Protein AF-A0A924KWP3-F1 (afdb_monomer)

Nearest PDB structures (foldseek):
  2y3g-assembly2_B  TM=6.071E-01  e=2.219E+00  Cupriavidus metallidurans CH34

Solvent-accessible surface area (backbone atoms only — not comparable to full-atom values): 4903 Å² total; per-residue (Å²): 129,60,70,71,55,52,54,51,48,55,54,47,54,48,50,52,56,35,47,56,50,33,51,53,39,48,76,72,65,49,57,66,70,62,37,51,51,51,34,54,52,54,41,51,50,62,69,45,47,59,62,56,47,56,54,71,74,39,59,72,73,58,28,55,56,53,49,52,53,49,29,66,75,67,71,49,82,73,81,74,81,86,82,128

Foldseek 3Di:
DDPVVVLVVQLVVQLVVLVVVLVVCVVVVNDNVVSVVSSVVSSVCSNVVVLVVCLVPDDDPRNVVSVVVVCVVVVNDDPPPPDD

Mean predicted aligned error: 5.53 Å

pLDDT: mean 89.93, std 12.68, range [35.94, 98.75]

Sequence (84 aa):
MPFIQQLRSKASDYRVAELERAQKMLARGDAPAKVLEYLSHGLTNKLLHQPLKSLKECSGEQRESVSTVVQDMFHLEKPHDESL

Structure (mmCIF, N/CA/C/O backbone):
data_AF-A0A924KWP3-F1
#
_entry.id   AF-A0A924KWP3-F1
#
loop_
_atom_site.group_PDB
_atom_site.id
_atom_site.type_symbol
_atom_site.label_atom_id
_atom_site.label_alt_id
_atom_site.label_comp_id
_atom_site.label_asym_id
_atom_site.label_entity_id
_atom_site.label_seq_id
_atom_site.pdbx_PDB_ins_code
_atom_site.Cartn_x
_atom_site.Cartn_y
_atom_site.Cartn_z
_atom_site.occupancy
_atom_site.B_iso_or_equiv
_atom_site.auth_seq_id
_atom_site.auth_comp_id
_atom_site.auth_asym_id
_atom_site.auth_atom_id
_atom_site.pdbx_PDB_model_num
ATOM 1 N N . MET A 1 1 ? -6.104 23.069 4.593 1.00 69.31 1 MET A N 1
ATOM 2 C CA . MET A 1 1 ? -6.589 21.885 3.847 1.00 69.31 1 MET A CA 1
ATOM 3 C C . MET A 1 1 ? -7.554 21.097 4.730 1.00 69.31 1 MET A C 1
ATOM 5 O O . MET A 1 1 ? -7.168 20.771 5.849 1.00 69.31 1 MET A O 1
ATOM 9 N N . PRO A 1 2 ? -8.787 20.807 4.279 1.00 94.12 2 PRO A N 1
ATOM 10 C CA . PRO A 1 2 ? -9.733 19.933 4.981 1.00 94.12 2 PRO A CA 1
ATOM 11 C C . PRO A 1 2 ? -9.126 18.565 5.330 1.00 94.12 2 PRO A C 1
ATOM 13 O O . PRO A 1 2 ? -8.295 18.051 4.582 1.00 94.12 2 PRO A O 1
ATOM 16 N N . PHE A 1 3 ? -9.557 17.954 6.435 1.00 92.06 3 PHE A N 1
ATOM 17 C CA . PHE A 1 3 ? -8.989 16.699 6.957 1.00 92.06 3 PHE A CA 1
ATOM 18 C C . PHE A 1 3 ? -8.971 15.554 5.928 1.00 92.06 3 PHE A C 1
ATOM 20 O O . PHE A 1 3 ? -7.937 14.925 5.711 1.00 92.06 3 PHE A O 1
ATOM 27 N N . ILE A 1 4 ? -10.074 15.353 5.196 1.00 93.69 4 ILE A N 1
ATOM 28 C CA . ILE A 1 4 ? -10.163 14.335 4.132 1.00 93.69 4 ILE A CA 1
ATOM 29 C C . ILE A 1 4 ? -9.105 14.566 3.040 1.00 93.69 4 ILE A C 1
ATOM 31 O O . ILE A 1 4 ? -8.527 13.612 2.522 1.00 93.69 4 ILE A O 1
ATOM 35 N N . GLN A 1 5 ? -8.815 15.824 2.692 1.00 95.81 5 GLN A N 1
ATOM 36 C CA . GLN A 1 5 ? -7.790 16.139 1.692 1.00 95.81 5 GLN A CA 1
ATOM 37 C C . GLN A 1 5 ? -6.383 15.852 2.216 1.00 95.81 5 GLN A C 1
ATOM 39 O O . GLN A 1 5 ? -5.551 15.370 1.453 1.00 95.81 5 GLN A O 1
ATOM 44 N N . GLN A 1 6 ? -6.125 16.076 3.507 1.00 95.44 6 GLN A N 1
ATOM 45 C CA . GLN A 1 6 ? -4.847 15.711 4.124 1.00 95.44 6 GLN A CA 1
ATOM 46 C C . GLN A 1 6 ? -4.622 14.194 4.072 1.00 95.44 6 GLN A C 1
ATOM 48 O O . GLN A 1 6 ? -3.551 13.751 3.659 1.00 95.44 6 GLN A O 1
ATOM 53 N N . LEU A 1 7 ? -5.649 13.396 4.393 1.00 92.38 7 LEU A N 1
ATOM 54 C CA . LEU A 1 7 ? -5.573 11.935 4.306 1.00 92.38 7 LEU A CA 1
ATOM 55 C C . LEU A 1 7 ? -5.312 11.462 2.867 1.00 92.38 7 LEU A C 1
ATOM 57 O O . LEU A 1 7 ? -4.425 10.641 2.632 1.00 92.38 7 LEU A O 1
ATOM 61 N N . ARG A 1 8 ? -6.037 12.019 1.887 1.00 94.25 8 ARG A N 1
ATOM 62 C CA . ARG A 1 8 ? -5.825 11.705 0.463 1.00 94.25 8 ARG A CA 1
ATOM 63 C C . ARG A 1 8 ? -4.427 12.094 -0.012 1.00 94.25 8 ARG A C 1
ATOM 65 O O . ARG A 1 8 ? -3.798 11.312 -0.721 1.00 94.25 8 ARG A O 1
ATOM 72 N N . SER A 1 9 ? -3.932 13.261 0.401 1.00 96.50 9 SER A N 1
ATOM 73 C CA . SER A 1 9 ? -2.572 13.707 0.087 1.00 96.50 9 SER A CA 1
ATOM 74 C C . SER A 1 9 ? -1.547 12.718 0.630 1.00 96.50 9 SER A C 1
ATOM 76 O O . SER A 1 9 ? -0.701 12.247 -0.121 1.00 96.50 9 SER A O 1
ATOM 78 N N . LYS A 1 10 ? -1.687 12.302 1.894 1.00 95.00 10 LYS A N 1
ATOM 79 C CA . LYS A 1 10 ? -0.771 11.342 2.517 1.00 95.00 10 LYS A CA 1
ATOM 80 C C . LYS A 1 10 ? -0.734 9.999 1.783 1.00 95.00 10 LYS A C 1
ATOM 82 O O . LYS A 1 10 ? 0.343 9.452 1.552 1.00 95.00 10 LYS A O 1
ATOM 87 N N . ALA A 1 11 ? -1.898 9.477 1.394 1.00 95.44 11 ALA A N 1
ATOM 88 C CA . ALA A 1 11 ? -1.985 8.251 0.604 1.00 95.44 11 ALA A CA 1
ATOM 89 C C . ALA A 1 11 ? -1.337 8.416 -0.785 1.00 95.44 11 ALA A C 1
ATOM 91 O O . ALA A 1 11 ? -0.649 7.510 -1.262 1.00 95.44 11 ALA A O 1
ATOM 92 N N . SER A 1 12 ? -1.506 9.583 -1.416 1.00 97.25 12 SER A N 1
ATOM 93 C CA . SER A 1 12 ? -0.857 9.906 -2.690 1.00 97.25 12 SER A CA 1
ATOM 94 C C . SER A 1 12 ? 0.667 9.951 -2.565 1.00 97.25 12 SER A C 1
ATOM 96 O O . SER A 1 12 ? 1.350 9.380 -3.413 1.00 97.25 12 SER A O 1
A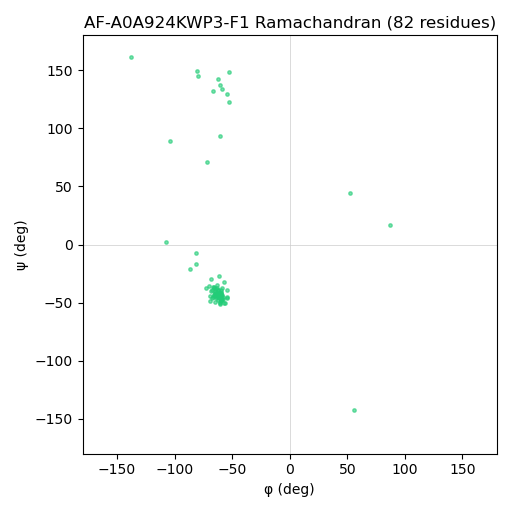TOM 98 N N . ASP A 1 13 ? 1.205 10.541 -1.495 1.00 97.62 13 ASP A N 1
ATOM 99 C CA . ASP A 1 13 ? 2.653 10.590 -1.246 1.00 97.62 13 ASP A CA 1
ATOM 100 C C . ASP A 1 13 ? 3.251 9.180 -1.144 1.00 97.62 13 ASP A C 1
ATOM 102 O O . ASP A 1 13 ? 4.311 8.891 -1.705 1.00 97.62 13 ASP A O 1
ATOM 106 N N . TYR A 1 14 ? 2.552 8.262 -0.466 1.00 98.12 14 TYR A N 1
ATOM 107 C CA . TYR A 1 14 ? 2.962 6.860 -0.405 1.00 98.12 14 TYR A CA 1
ATOM 108 C C . TYR A 1 14 ? 2.949 6.192 -1.777 1.00 98.12 14 TYR A C 1
ATOM 110 O O . TYR A 1 14 ? 3.930 5.534 -2.127 1.00 98.12 14 TYR A O 1
ATOM 118 N N . ARG A 1 15 ? 1.888 6.402 -2.565 1.00 98.12 15 ARG A N 1
ATOM 119 C CA . ARG A 1 15 ? 1.778 5.867 -3.926 1.00 98.12 15 ARG A CA 1
ATOM 120 C C . ARG A 1 15 ? 2.915 6.358 -4.821 1.00 98.12 15 ARG A C 1
ATOM 122 O O . ARG A 1 15 ? 3.521 5.544 -5.509 1.00 98.12 15 ARG A O 1
ATOM 129 N N . VAL A 1 16 ? 3.207 7.660 -4.812 1.00 98.50 16 VAL A N 1
ATOM 130 C CA . VAL A 1 16 ? 4.288 8.255 -5.617 1.00 98.50 16 VAL A CA 1
ATOM 131 C C . VAL A 1 16 ? 5.632 7.642 -5.233 1.00 98.50 16 VAL A C 1
ATOM 133 O O . VAL A 1 16 ? 6.339 7.138 -6.100 1.00 98.50 16 VAL A O 1
ATOM 136 N N . ALA A 1 17 ? 5.941 7.582 -3.937 1.00 98.25 17 ALA A N 1
ATOM 137 C CA . ALA A 1 17 ? 7.214 7.047 -3.467 1.00 98.25 17 ALA A CA 1
ATOM 138 C C . ALA A 1 17 ? 7.426 5.561 -3.818 1.00 98.25 17 ALA A C 1
ATOM 140 O O . ALA A 1 17 ? 8.545 5.164 -4.139 1.00 98.25 17 ALA A O 1
ATOM 141 N N . GLU A 1 18 ? 6.388 4.719 -3.741 1.00 98.44 18 GLU A N 1
ATOM 142 C CA . GLU A 1 18 ? 6.513 3.311 -4.151 1.00 98.44 18 GLU A CA 1
ATOM 143 C C . GLU A 1 18 ? 6.595 3.154 -5.671 1.00 98.44 18 GLU A C 1
ATOM 145 O O . GLU A 1 18 ? 7.378 2.343 -6.166 1.00 98.44 18 GLU A O 1
ATOM 150 N N . LEU A 1 19 ? 5.851 3.970 -6.422 1.00 98.56 19 LEU A N 1
ATOM 151 C CA . LEU A 1 19 ? 5.889 3.949 -7.881 1.00 98.56 19 LEU A CA 1
ATOM 152 C C . LEU A 1 19 ? 7.272 4.338 -8.417 1.00 98.56 19 LEU A C 1
ATOM 154 O O . LEU A 1 19 ? 7.792 3.666 -9.302 1.00 98.56 19 LEU A O 1
ATOM 158 N N . GLU A 1 20 ? 7.902 5.368 -7.850 1.00 98.62 20 GLU A N 1
ATOM 159 C CA . GLU A 1 20 ? 9.265 5.770 -8.215 1.00 98.62 20 GLU A CA 1
ATOM 160 C C . GLU A 1 20 ? 10.285 4.648 -7.984 1.00 98.62 20 GLU A C 1
ATOM 162 O O . GLU A 1 20 ? 11.195 4.442 -8.789 1.00 98.62 20 GLU A O 1
ATOM 167 N N . ARG A 1 21 ? 10.148 3.890 -6.890 1.00 98.31 21 ARG A N 1
ATOM 168 C CA . ARG A 1 21 ? 11.027 2.744 -6.611 1.00 98.31 21 ARG A CA 1
ATOM 169 C C . ARG A 1 21 ? 10.786 1.604 -7.589 1.00 98.31 21 ARG A C 1
ATOM 171 O O . ARG A 1 21 ? 11.751 1.069 -8.128 1.00 98.31 21 ARG A O 1
ATOM 178 N N . ALA A 1 22 ? 9.525 1.287 -7.868 1.00 98.69 22 ALA A N 1
ATOM 179 C CA . ALA A 1 22 ? 9.150 0.281 -8.853 1.00 98.69 22 ALA A CA 1
ATOM 180 C C . ALA A 1 22 ? 9.696 0.622 -10.252 1.00 98.69 22 ALA A C 1
ATOM 182 O O . ALA A 1 22 ? 10.280 -0.229 -10.921 1.00 98.69 22 ALA A O 1
ATOM 183 N N . GLN A 1 23 ? 9.601 1.889 -10.666 1.00 98.69 23 GLN A N 1
ATOM 184 C CA . GLN A 1 23 ? 10.172 2.375 -11.926 1.00 98.69 23 GLN A CA 1
ATOM 185 C C . GLN A 1 23 ? 11.696 2.220 -11.973 1.00 98.69 23 GLN A C 1
ATOM 187 O O . GLN A 1 23 ? 12.234 1.774 -12.985 1.00 98.69 23 GLN A O 1
ATOM 192 N N . LYS A 1 24 ? 12.402 2.522 -10.874 1.00 98.69 24 LYS A N 1
ATOM 193 C CA . LYS A 1 24 ? 13.856 2.302 -10.777 1.00 98.69 24 LYS A CA 1
ATOM 194 C C . LYS A 1 24 ? 14.229 0.822 -10.894 1.00 98.69 24 LYS A C 1
ATOM 196 O O . LYS A 1 24 ? 15.221 0.505 -11.543 1.00 98.69 24 LYS A O 1
ATOM 201 N N . MET A 1 25 ? 13.444 -0.079 -10.300 1.00 98.69 25 MET A N 1
ATOM 202 C CA . MET A 1 25 ? 13.658 -1.526 -10.4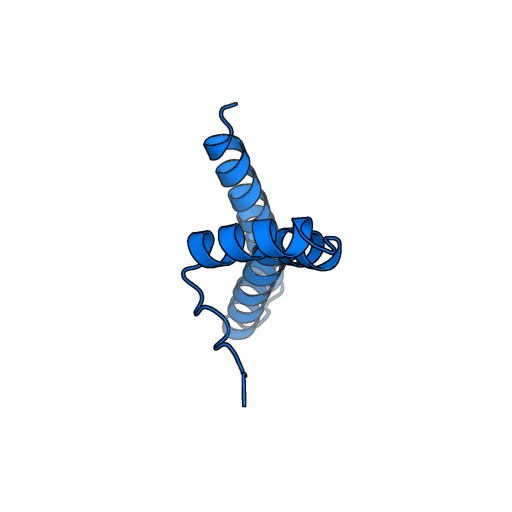28 1.00 98.69 25 MET A CA 1
ATOM 203 C C . MET A 1 25 ? 13.477 -1.994 -11.877 1.00 98.69 25 MET A C 1
ATOM 205 O O . MET A 1 25 ? 14.340 -2.694 -12.404 1.00 98.69 25 MET A O 1
ATOM 209 N N . LEU A 1 26 ? 12.413 -1.542 -12.552 1.00 98.75 26 LEU A N 1
ATOM 210 C CA . LEU A 1 26 ? 12.191 -1.841 -13.973 1.00 98.75 26 LEU A CA 1
ATOM 211 C C . LEU A 1 26 ? 13.338 -1.333 -14.847 1.00 98.75 26 LEU A C 1
ATOM 213 O O . LEU A 1 26 ? 13.849 -2.080 -15.675 1.00 98.75 26 LEU A O 1
ATOM 217 N N . ALA A 1 27 ? 13.787 -0.093 -14.636 1.00 98.62 27 ALA A N 1
ATOM 218 C CA . ALA A 1 27 ? 14.898 0.493 -15.386 1.00 98.62 27 ALA A CA 1
ATOM 219 C C . ALA A 1 27 ? 16.221 -0.271 -15.193 1.00 98.62 27 ALA A C 1
ATOM 221 O O . ALA A 1 27 ? 17.070 -0.275 -16.080 1.00 98.62 27 ALA A O 1
ATOM 222 N N . ARG A 1 28 ? 16.390 -0.943 -14.048 1.00 98.25 28 ARG A N 1
ATOM 223 C CA . ARG A 1 28 ? 17.539 -1.811 -13.760 1.00 98.25 28 ARG A CA 1
ATOM 224 C C . ARG A 1 28 ? 17.404 -3.217 -14.367 1.00 98.25 28 ARG A C 1
ATOM 226 O O . ARG A 1 28 ? 18.357 -3.987 -14.312 1.00 98.25 28 ARG A O 1
ATOM 233 N N . GLY A 1 29 ? 16.247 -3.561 -14.933 1.00 98.50 29 GLY A N 1
ATOM 234 C CA . GLY A 1 29 ? 15.976 -4.874 -15.521 1.00 98.50 29 GLY A CA 1
ATOM 235 C C . GLY A 1 29 ? 15.457 -5.920 -14.530 1.00 98.50 29 GLY A C 1
ATOM 236 O O . GLY A 1 29 ? 15.498 -7.110 -14.837 1.00 98.50 29 GLY A O 1
ATOM 237 N N . ASP A 1 30 ? 14.972 -5.517 -13.348 1.00 98.62 30 ASP A N 1
ATOM 238 C CA . ASP A 1 30 ? 14.285 -6.455 -12.453 1.00 98.62 30 ASP A CA 1
ATOM 239 C C . ASP A 1 30 ? 13.012 -7.007 -13.131 1.00 98.62 30 ASP A C 1
ATOM 241 O O . ASP A 1 30 ? 12.284 -6.289 -13.821 1.00 98.62 30 ASP A O 1
ATOM 245 N N . ALA A 1 31 ? 12.721 -8.294 -12.909 1.00 98.69 31 ALA A N 1
ATOM 246 C CA . ALA A 1 31 ? 11.564 -8.959 -13.506 1.00 98.69 31 ALA A CA 1
ATOM 247 C C . ALA A 1 31 ? 10.239 -8.263 -13.112 1.00 98.69 31 ALA A C 1
ATOM 249 O O . ALA A 1 31 ? 10.020 -8.033 -11.918 1.00 98.69 31 ALA A O 1
ATOM 250 N N . PRO A 1 32 ? 9.309 -7.997 -14.055 1.00 98.62 32 PRO A N 1
ATOM 251 C CA . PRO A 1 32 ? 8.073 -7.263 -13.767 1.00 98.62 32 PRO A CA 1
ATOM 252 C C . PRO A 1 32 ? 7.237 -7.845 -12.622 1.00 98.62 32 PRO A C 1
ATOM 254 O O . PRO A 1 32 ? 6.732 -7.091 -11.796 1.00 98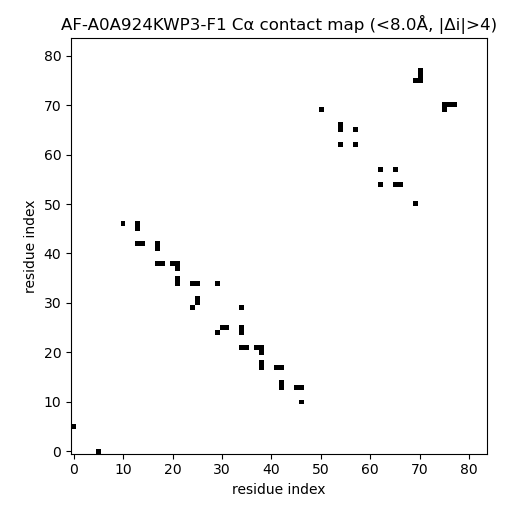.62 32 PRO A O 1
ATOM 257 N N . ALA A 1 33 ? 7.146 -9.175 -12.517 1.00 98.62 33 ALA A N 1
ATOM 258 C CA . ALA A 1 33 ? 6.429 -9.840 -11.425 1.00 98.62 33 ALA A CA 1
ATOM 259 C C . ALA A 1 33 ? 6.977 -9.440 -10.042 1.00 98.62 33 ALA A C 1
ATOM 261 O O . ALA A 1 33 ? 6.215 -9.059 -9.157 1.00 98.62 33 ALA A O 1
ATOM 262 N N . LYS A 1 34 ? 8.307 -9.419 -9.893 1.00 98.44 34 LYS A N 1
ATOM 263 C CA . LYS A 1 34 ? 8.990 -9.006 -8.659 1.00 98.44 34 LYS A CA 1
ATOM 264 C C . LYS A 1 34 ? 8.761 -7.526 -8.346 1.00 98.44 34 LYS A C 1
ATOM 266 O O . LYS A 1 34 ? 8.629 -7.148 -7.185 1.00 98.44 34 LYS A O 1
ATOM 271 N N . VAL A 1 35 ? 8.721 -6.675 -9.370 1.00 98.75 35 VAL A N 1
ATOM 272 C CA . VAL A 1 35 ? 8.444 -5.242 -9.195 1.00 98.75 35 VAL A CA 1
ATOM 273 C C . VAL A 1 35 ? 7.017 -5.012 -8.698 1.00 98.75 35 VAL A C 1
ATOM 275 O O . VAL A 1 35 ? 6.805 -4.204 -7.795 1.00 98.75 35 VAL A O 1
ATOM 278 N N . LEU A 1 36 ? 6.041 -5.717 -9.272 1.00 98.69 36 LEU A N 1
ATOM 279 C CA . LEU A 1 36 ? 4.639 -5.610 -8.866 1.00 98.69 36 LEU A CA 1
ATOM 280 C C . LEU A 1 36 ? 4.428 -6.095 -7.431 1.00 98.69 36 LEU A C 1
ATOM 282 O O . LEU A 1 36 ? 3.732 -5.433 -6.663 1.00 98.69 36 LEU A O 1
ATOM 286 N N . GLU A 1 37 ? 5.072 -7.198 -7.054 1.00 98.56 37 GLU A N 1
ATOM 287 C CA . GLU A 1 37 ? 5.065 -7.703 -5.681 1.00 98.56 37 GLU A CA 1
ATOM 288 C C . GLU A 1 37 ? 5.655 -6.668 -4.712 1.00 98.56 37 GLU A C 1
ATOM 290 O O . GLU A 1 37 ? 5.014 -6.302 -3.724 1.00 98.56 37 GLU A O 1
ATOM 295 N N . TYR A 1 38 ? 6.817 -6.097 -5.047 1.00 98.31 38 TYR A N 1
ATOM 296 C CA . TYR A 1 38 ? 7.438 -5.034 -4.256 1.00 98.31 38 TYR A CA 1
ATOM 297 C C . TYR A 1 38 ? 6.513 -3.823 -4.068 1.00 98.31 38 TYR A C 1
ATOM 299 O O . TYR A 1 38 ? 6.308 -3.372 -2.940 1.00 98.31 38 TYR A O 1
ATOM 307 N N . LEU A 1 39 ? 5.929 -3.313 -5.157 1.00 98.62 39 LEU A N 1
ATOM 308 C CA . LEU A 1 39 ? 5.015 -2.170 -5.132 1.00 98.62 39 LEU A CA 1
ATOM 309 C C . LEU A 1 39 ? 3.785 -2.456 -4.258 1.00 98.62 39 LEU A C 1
ATOM 311 O O . LEU A 1 39 ? 3.422 -1.633 -3.415 1.00 98.62 39 LEU A O 1
ATOM 315 N N . SER A 1 40 ? 3.163 -3.622 -4.450 1.00 98.25 40 SER A N 1
ATOM 316 C CA 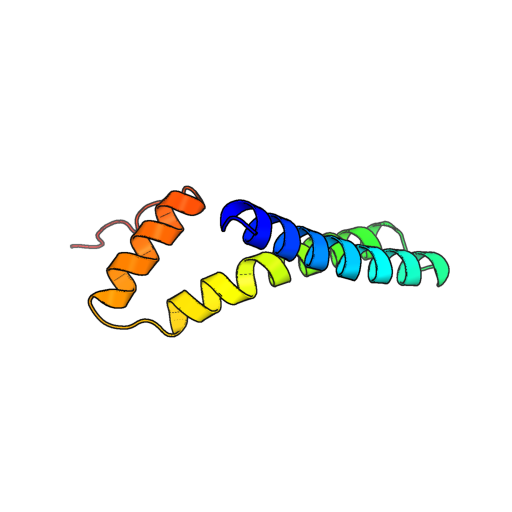. SER A 1 40 ? 1.962 -4.044 -3.725 1.00 98.25 40 SER A CA 1
ATOM 317 C C . SER A 1 40 ? 2.213 -4.123 -2.216 1.00 98.25 40 SER A C 1
ATOM 319 O O . SER A 1 40 ? 1.502 -3.495 -1.419 1.00 98.25 40 SER A O 1
ATOM 321 N N . HIS A 1 41 ? 3.281 -4.818 -1.812 1.00 98.06 41 HIS A N 1
ATOM 322 C CA . HIS A 1 41 ? 3.648 -4.947 -0.404 1.00 98.06 41 HIS A CA 1
ATOM 323 C C . HIS A 1 41 ? 4.083 -3.613 0.204 1.00 98.06 41 HIS A C 1
ATOM 325 O O . HIS A 1 41 ? 3.644 -3.266 1.301 1.00 98.06 41 HIS A O 1
ATOM 331 N N . GLY A 1 42 ? 4.918 -2.844 -0.500 1.00 97.69 42 GLY A N 1
ATOM 332 C CA . GLY A 1 42 ? 5.417 -1.554 -0.026 1.00 97.69 42 GLY A CA 1
ATOM 333 C C . GLY A 1 42 ? 4.290 -0.560 0.247 1.00 97.69 42 GLY A C 1
ATOM 334 O O . GLY A 1 42 ? 4.262 0.079 1.304 1.00 97.69 42 GLY A O 1
ATOM 335 N N . LEU A 1 43 ? 3.319 -0.475 -0.666 1.00 97.88 43 LEU A N 1
ATOM 336 C CA . LEU A 1 43 ? 2.181 0.428 -0.522 1.00 97.88 43 LEU A CA 1
ATOM 337 C C . LEU A 1 43 ? 1.264 0.005 0.631 1.00 97.88 43 LEU A C 1
ATOM 339 O O . LEU A 1 43 ? 0.909 0.843 1.463 1.00 97.88 43 LEU A O 1
ATOM 343 N N . THR A 1 44 ? 0.935 -1.286 0.718 1.00 96.44 44 THR A N 1
ATOM 344 C CA . THR A 1 44 ? 0.091 -1.836 1.793 1.00 96.44 44 THR A CA 1
ATOM 345 C C . THR A 1 44 ? 0.719 -1.596 3.164 1.00 96.44 44 THR A C 1
ATOM 347 O O . THR A 1 44 ? 0.073 -1.062 4.067 1.00 96.44 44 THR A O 1
ATOM 350 N N . ASN A 1 45 ? 2.015 -1.887 3.304 1.00 96.94 45 ASN A N 1
ATOM 351 C CA . ASN A 1 45 ? 2.745 -1.675 4.551 1.00 96.94 45 ASN A CA 1
ATOM 352 C C . ASN A 1 45 ? 2.750 -0.200 4.967 1.00 96.94 45 ASN A C 1
ATOM 354 O O . ASN A 1 45 ? 2.529 0.109 6.136 1.00 96.94 45 ASN A O 1
ATOM 358 N N . LYS A 1 46 ? 2.961 0.727 4.025 1.00 95.62 46 LYS A N 1
ATOM 359 C CA . LYS A 1 46 ? 2.939 2.167 4.321 1.00 95.62 46 LYS A CA 1
ATOM 360 C C . LYS A 1 46 ? 1.569 2.661 4.771 1.00 95.62 46 LYS A C 1
ATOM 362 O O . LYS A 1 46 ? 1.506 3.455 5.708 1.00 95.62 46 LYS A O 1
ATOM 367 N N . LEU A 1 47 ? 0.499 2.200 4.124 1.00 93.88 47 LEU A N 1
ATOM 368 C CA . LEU A 1 47 ? -0.869 2.572 4.487 1.00 93.88 47 LEU A CA 1
ATOM 369 C C . LEU A 1 47 ? -1.244 2.069 5.886 1.00 93.88 47 LEU A C 1
ATOM 371 O O . LEU A 1 47 ? -1.866 2.806 6.647 1.00 93.8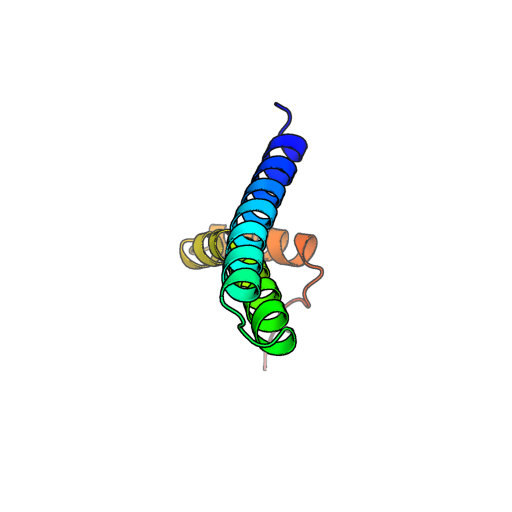8 47 LEU A O 1
ATOM 375 N N . LEU A 1 48 ? -0.829 0.851 6.245 1.00 92.88 48 LEU A N 1
ATOM 376 C CA . LEU A 1 48 ? -1.192 0.225 7.520 1.00 92.88 48 LEU A CA 1
ATOM 377 C C . LEU A 1 48 ? -0.261 0.581 8.684 1.00 92.88 48 LEU A C 1
ATOM 379 O O . LEU A 1 48 ? -0.668 0.462 9.839 1.00 92.88 48 LEU A O 1
ATOM 383 N N . HIS A 1 49 ? 0.969 1.032 8.422 1.00 92.62 49 HIS A N 1
ATOM 384 C CA . HIS A 1 49 ? 1.967 1.229 9.475 1.00 92.62 49 HIS A CA 1
ATOM 385 C C . HIS A 1 49 ? 1.500 2.179 10.587 1.00 92.62 49 HIS A C 1
ATOM 387 O O . HIS A 1 49 ? 1.596 1.826 11.761 1.00 92.62 49 HIS A O 1
ATOM 393 N N . GLN A 1 50 ? 0.993 3.367 10.237 1.00 87.38 50 GLN A N 1
ATOM 394 C CA . GLN A 1 50 ? 0.568 4.350 11.242 1.00 87.38 50 GLN A CA 1
ATOM 395 C C . GLN A 1 50 ? -0.693 3.912 12.006 1.00 87.38 50 GLN A C 1
ATOM 397 O O . GLN A 1 50 ? -0.628 3.906 13.232 1.00 87.38 50 GLN A O 1
ATOM 402 N N . PRO A 1 51 ? -1.787 3.459 11.356 1.00 85.38 51 PRO A N 1
ATOM 403 C CA . PRO A 1 51 ? -2.953 2.933 12.073 1.00 85.38 51 PRO A CA 1
ATOM 404 C C . PRO A 1 51 ? -2.609 1.806 13.054 1.00 85.38 51 PRO A C 1
ATOM 406 O O . PRO A 1 51 ? -3.025 1.836 14.211 1.00 85.38 51 PRO A O 1
ATOM 409 N N . LEU A 1 52 ? -1.790 0.839 12.623 1.00 88.75 52 LEU A N 1
ATOM 410 C CA . LEU A 1 52 ? -1.364 -0.269 13.480 1.00 88.75 52 LEU A CA 1
ATOM 411 C C . LEU A 1 52 ? -0.472 0.199 14.630 1.00 88.75 52 LEU A C 1
ATOM 413 O O . LEU A 1 52 ? -0.557 -0.345 15.730 1.00 88.75 52 LEU A O 1
ATOM 417 N N . LYS A 1 53 ? 0.391 1.193 14.395 1.00 89.31 53 LYS A N 1
ATOM 418 C CA . LYS A 1 53 ? 1.223 1.785 15.442 1.00 89.31 53 LYS A CA 1
ATOM 419 C C . LYS A 1 53 ? 0.361 2.491 16.492 1.00 89.31 53 LYS A C 1
ATOM 421 O O . LYS A 1 53 ? 0.504 2.186 17.670 1.00 89.31 53 LYS A O 1
ATOM 426 N N . SER A 1 54 ? -0.579 3.338 16.071 1.00 85.12 54 SER A N 1
ATOM 427 C CA . SER A 1 54 ? -1.497 4.033 16.980 1.00 85.12 54 SER A CA 1
ATOM 428 C C . SER A 1 54 ? -2.336 3.059 17.809 1.00 85.12 54 SER A C 1
ATOM 430 O O . SER A 1 54 ? -2.479 3.260 19.010 1.00 85.12 54 SER A O 1
ATOM 432 N N . LEU A 1 55 ? -2.820 1.962 17.213 1.00 85.75 55 LEU A N 1
ATOM 433 C CA . LEU A 1 55 ? -3.522 0.902 17.948 1.00 85.75 55 LEU A CA 1
ATOM 434 C C . LEU A 1 55 ? -2.656 0.250 19.030 1.00 85.75 55 LEU A C 1
ATOM 436 O O . LEU A 1 55 ? -3.135 -0.002 20.132 1.00 85.75 55 LEU A O 1
ATOM 440 N N . LYS A 1 56 ? -1.388 -0.039 18.716 1.00 87.19 56 LYS A N 1
ATOM 441 C CA . LYS A 1 56 ? -0.450 -0.669 19.658 1.00 87.19 56 LYS A CA 1
ATOM 442 C C . LYS A 1 56 ? -0.071 0.246 20.820 1.00 87.19 56 LYS A C 1
ATOM 444 O O . LYS A 1 56 ? 0.232 -0.257 21.895 1.00 87.19 56 LYS A O 1
ATOM 449 N N . GLU A 1 57 ? -0.062 1.556 20.595 1.00 89.31 57 GLU A N 1
ATOM 450 C CA . GLU A 1 57 ? 0.279 2.562 21.608 1.00 89.31 57 GLU A CA 1
ATOM 451 C C . GLU A 1 57 ? -0.899 2.895 22.542 1.00 89.31 57 GLU A C 1
ATOM 453 O O . GLU A 1 57 ? -0.680 3.434 23.624 1.00 89.31 57 GLU A O 1
ATOM 458 N N . CYS A 1 58 ? -2.136 2.548 22.170 1.00 88.44 58 CYS A N 1
ATOM 459 C CA . CYS A 1 58 ? -3.314 2.747 23.016 1.00 88.44 58 CYS A CA 1
ATOM 460 C C . CYS A 1 58 ? -3.452 1.655 24.093 1.00 88.44 58 CYS A C 1
ATOM 462 O O . CYS A 1 58 ? -3.195 0.471 23.853 1.00 88.44 58 CYS A O 1
ATOM 464 N N . SER A 1 59 ? -3.946 2.037 25.272 1.00 86.88 59 SER A N 1
ATOM 465 C CA . SER A 1 59 ? -4.232 1.137 26.397 1.00 86.88 59 SER A CA 1
ATOM 466 C C . SER A 1 59 ? -5.563 1.487 27.077 1.00 86.88 59 SER A C 1
ATOM 468 O O . SER A 1 59 ? -6.095 2.580 26.882 1.00 86.88 59 SER A O 1
ATOM 470 N N . GLY A 1 60 ? -6.128 0.543 27.840 1.00 87.56 60 GLY A N 1
ATOM 471 C CA . GLY A 1 60 ? -7.407 0.724 28.544 1.00 87.56 60 GLY A CA 1
ATOM 472 C C . GLY A 1 60 ? -8.563 1.118 27.615 1.00 87.56 60 GLY A C 1
ATOM 473 O O . GLY A 1 60 ? -8.617 0.681 26.466 1.00 87.56 60 GLY A O 1
ATOM 474 N N . GLU A 1 61 ? -9.447 1.996 28.091 1.00 85.31 61 GLU A N 1
ATOM 475 C CA . GLU A 1 61 ? -10.612 2.502 27.341 1.00 85.31 61 GLU A CA 1
ATOM 476 C C . GLU A 1 61 ? -10.234 3.164 26.002 1.00 85.31 61 GLU A C 1
ATOM 478 O O . GLU 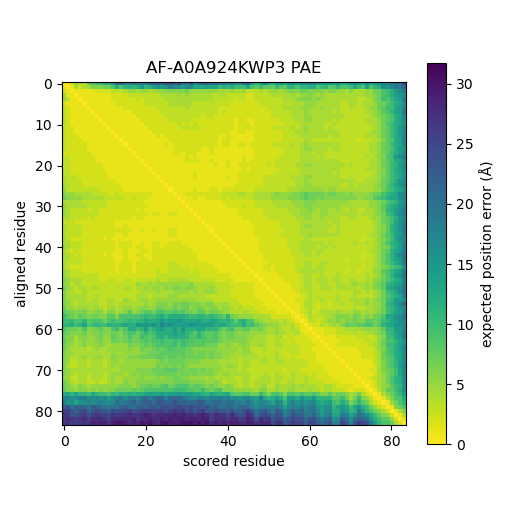A 1 61 ? -10.960 3.062 25.010 1.00 85.31 61 GLU A O 1
ATOM 483 N N . GLN A 1 62 ? -9.057 3.797 25.920 1.00 86.62 62 GLN A N 1
ATOM 484 C CA . GLN A 1 62 ? -8.579 4.409 24.678 1.00 86.62 62 GLN A CA 1
ATOM 485 C C . GLN A 1 62 ? -8.371 3.357 23.581 1.00 86.62 62 GLN A C 1
ATOM 487 O O . GLN A 1 62 ? -8.630 3.619 22.405 1.00 86.62 62 GLN A O 1
ATOM 492 N N . ARG A 1 63 ? -7.929 2.150 23.950 1.00 87.69 63 ARG A N 1
ATOM 493 C CA . ARG A 1 63 ? -7.730 1.057 22.997 1.00 87.69 63 ARG A CA 1
ATOM 494 C C . ARG A 1 63 ? -9.050 0.552 22.424 1.00 87.69 63 ARG A C 1
ATOM 496 O O . ARG A 1 63 ? -9.106 0.291 21.226 1.00 87.69 63 ARG A O 1
ATOM 503 N N . GLU A 1 64 ? -10.095 0.441 23.237 1.00 87.19 64 GLU A N 1
ATOM 504 C CA . GLU A 1 64 ? -11.422 -0.000 22.782 1.00 87.19 64 GLU A CA 1
ATOM 505 C C . GLU A 1 64 ? -12.041 0.993 21.794 1.00 87.19 64 GLU A C 1
ATOM 507 O O . GLU A 1 64 ? -12.516 0.604 20.723 1.00 87.19 64 GLU A O 1
ATOM 512 N N . SER A 1 65 ? -11.946 2.290 22.104 1.00 88.31 65 SER A N 1
ATOM 513 C CA . SER A 1 65 ? -12.419 3.360 21.222 1.00 88.31 65 SER A CA 1
ATOM 514 C C . SER A 1 65 ? -11.698 3.344 19.868 1.00 88.31 65 SER A C 1
ATOM 516 O O . SER A 1 65 ? -12.338 3.288 18.815 1.00 88.31 65 SER A O 1
ATOM 518 N N . VAL A 1 66 ? -10.359 3.291 19.869 1.00 86.69 66 VAL A N 1
ATOM 519 C CA . VAL A 1 66 ? -9.576 3.245 18.622 1.00 86.69 66 VAL A CA 1
ATOM 520 C C . VAL A 1 66 ? -9.819 1.940 17.857 1.00 86.69 66 VAL A C 1
ATOM 522 O O . VAL A 1 66 ? -9.908 1.967 16.631 1.00 86.69 66 VAL A O 1
ATOM 525 N N . SER A 1 67 ? -9.983 0.808 18.549 1.00 87.81 67 SER A N 1
ATOM 526 C CA . SER A 1 67 ? -10.312 -0.473 17.911 1.00 87.81 67 SER A CA 1
ATOM 527 C C . SER A 1 67 ? -11.651 -0.417 17.179 1.00 87.81 67 SER A C 1
ATOM 529 O O . SER A 1 67 ? -11.733 -0.885 16.046 1.00 87.81 67 SER A O 1
ATOM 531 N N . THR A 1 68 ? -12.673 0.195 17.781 1.00 88.69 68 THR A N 1
ATOM 532 C CA . THR A 1 68 ? -13.998 0.358 17.160 1.00 88.69 68 THR A CA 1
ATOM 533 C C . THR A 1 68 ? -13.908 1.206 15.892 1.00 88.69 68 THR A C 1
ATOM 535 O O . THR A 1 68 ? -14.374 0.796 14.833 1.00 88.69 68 THR A O 1
ATOM 538 N N . VAL A 1 69 ? -13.212 2.346 15.955 1.00 89.00 69 VAL A N 1
ATOM 539 C CA . VAL A 1 69 ? -13.009 3.209 14.779 1.00 89.00 69 VAL A CA 1
ATOM 540 C C . VAL A 1 69 ? -12.277 2.465 13.660 1.00 89.00 69 VAL A C 1
ATOM 542 O O . VAL A 1 69 ? -12.649 2.584 12.495 1.00 89.00 69 VAL A O 1
ATOM 545 N N . VAL A 1 70 ? -11.243 1.682 13.981 1.00 87.44 70 VAL A N 1
ATOM 546 C CA . VAL A 1 70 ? -10.508 0.904 12.971 1.00 87.44 70 VAL A CA 1
ATOM 547 C C . VAL A 1 70 ? -11.379 -0.206 12.377 1.00 87.44 70 VAL A C 1
ATOM 549 O O . VAL A 1 70 ? -11.32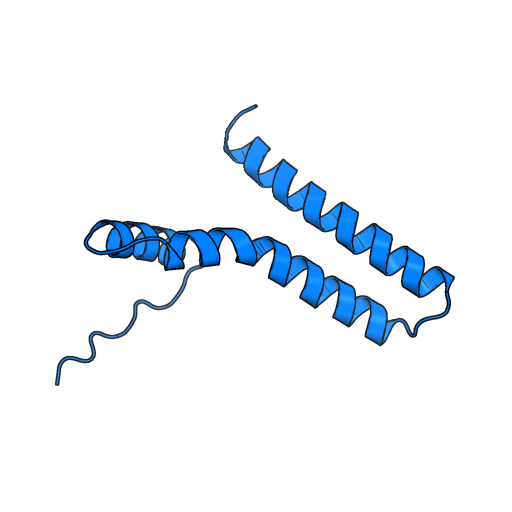6 -0.415 11.165 1.00 87.44 70 VAL A O 1
ATOM 552 N N . GLN A 1 71 ? -12.198 -0.883 13.186 1.00 88.94 71 GLN A N 1
ATOM 553 C CA . GLN A 1 71 ? -13.165 -1.870 12.695 1.00 88.94 71 GLN A CA 1
ATOM 554 C C . GLN A 1 71 ? -14.128 -1.245 11.689 1.00 88.94 71 GLN A C 1
ATOM 556 O O . GLN A 1 71 ? -14.288 -1.793 10.601 1.00 88.94 71 GLN A O 1
ATOM 561 N N . ASP A 1 72 ? -14.680 -0.072 11.998 1.00 89.94 72 ASP A N 1
ATOM 562 C CA . ASP 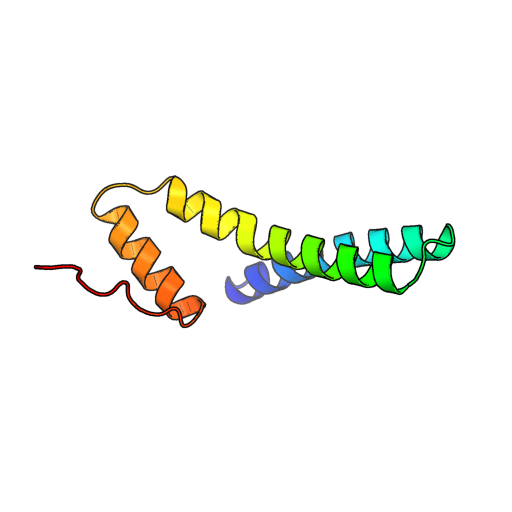A 1 72 ? -15.590 0.641 11.101 1.00 89.94 72 ASP A CA 1
ATOM 563 C C . ASP A 1 72 ? -14.878 1.115 9.824 1.00 89.94 72 ASP A C 1
ATOM 565 O O . ASP A 1 72 ? -15.391 0.955 8.717 1.00 89.94 72 ASP A O 1
ATOM 569 N N . MET A 1 73 ? -13.661 1.658 9.945 1.00 87.56 73 MET A N 1
ATOM 570 C CA . MET A 1 73 ? -12.888 2.147 8.797 1.00 87.56 73 MET A CA 1
ATOM 571 C C . MET A 1 73 ? -12.521 1.037 7.804 1.00 87.56 73 MET A C 1
ATOM 573 O O . MET A 1 73 ? -12.491 1.283 6.596 1.00 87.56 73 MET A O 1
ATOM 577 N N . P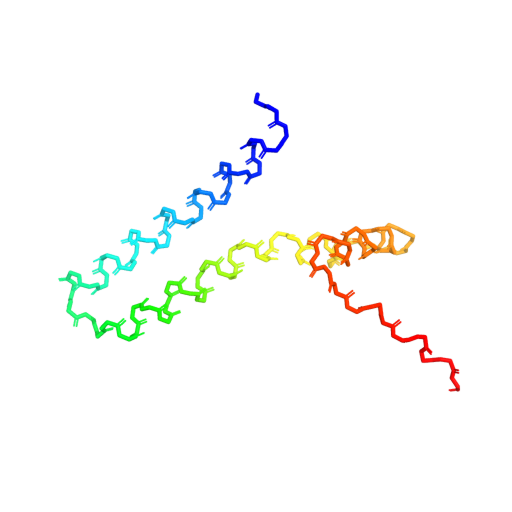HE A 1 74 ? -12.208 -0.163 8.299 1.00 87.75 74 PHE A N 1
ATOM 578 C CA . PHE A 1 74 ? -11.736 -1.288 7.485 1.00 87.75 74 PHE A CA 1
ATOM 579 C C . PHE A 1 74 ? -12.772 -2.404 7.305 1.00 87.75 74 PHE A C 1
ATOM 581 O O . PHE A 1 74 ? -12.468 -3.384 6.631 1.00 87.75 74 PHE A O 1
ATOM 588 N N . HIS A 1 75 ? -13.983 -2.246 7.844 1.00 89.56 75 HIS A N 1
ATOM 589 C CA . HIS A 1 75 ? -15.046 -3.256 7.830 1.00 89.56 75 HIS A CA 1
ATOM 590 C C . HIS A 1 75 ? -14.567 -4.617 8.370 1.00 89.56 75 HIS A C 1
ATOM 592 O O . HIS A 1 75 ? -14.806 -5.660 7.764 1.00 89.56 75 HIS A O 1
ATOM 598 N N . LEU A 1 76 ? -13.832 -4.595 9.485 1.00 88.38 76 LEU A N 1
ATOM 599 C CA . LEU A 1 76 ? -13.295 -5.806 10.111 1.00 88.38 76 LEU A CA 1
ATOM 600 C C . LEU A 1 76 ? -14.367 -6.501 10.952 1.00 88.38 76 LEU A C 1
ATOM 602 O O . LEU A 1 76 ? -15.222 -5.845 11.548 1.00 88.38 76 LEU A O 1
ATOM 606 N N . GLU A 1 77 ? -14.282 -7.827 11.051 1.00 83.25 77 GLU A N 1
ATOM 607 C CA . GLU A 1 77 ? -15.104 -8.584 11.992 1.00 83.25 77 GLU A CA 1
ATOM 608 C C . GLU A 1 77 ? -14.814 -8.126 13.425 1.00 83.25 77 GLU A C 1
ATOM 610 O O . GLU A 1 77 ? -13.661 -7.902 13.817 1.00 83.25 77 GLU A O 1
ATOM 615 N N . LYS A 1 78 ? -15.876 -7.971 14.219 1.00 69.00 78 LYS A N 1
ATOM 616 C CA . LYS A 1 78 ? -15.715 -7.752 15.655 1.00 69.00 78 LYS A CA 1
ATOM 617 C C . LYS A 1 78 ? -15.129 -9.037 16.238 1.00 69.00 78 LYS A C 1
ATOM 619 O O . LYS A 1 78 ? -15.649 -10.102 15.907 1.00 69.00 78 LYS A O 1
ATOM 624 N N . PRO A 1 79 ? -14.074 -8.969 17.071 1.00 62.28 79 PRO A N 1
ATOM 625 C CA . PRO A 1 79 ? -13.592 -10.154 17.759 1.00 62.28 79 PRO A CA 1
ATOM 626 C C . PRO A 1 79 ? -14.783 -10.778 18.480 1.00 62.28 79 PRO A C 1
ATOM 628 O O . PRO A 1 79 ? -15.483 -10.090 19.227 1.00 62.28 79 PRO A O 1
ATOM 631 N N . HIS A 1 80 ? -15.060 -12.044 18.163 1.00 57.94 80 HIS A N 1
ATOM 632 C CA . HIS A 1 80 ? -16.055 -12.816 18.883 1.00 57.94 80 HIS A CA 1
ATOM 633 C C . HIS A 1 80 ? -15.680 -12.763 20.362 1.00 57.94 80 HIS A C 1
ATOM 635 O O . HIS A 1 80 ? -14.522 -12.970 20.721 1.00 57.94 80 HIS A O 1
ATOM 641 N N . ASP A 1 81 ? -16.656 -12.419 21.192 1.00 51.84 81 ASP A N 1
ATOM 642 C CA . ASP A 1 81 ? -16.558 -12.529 22.637 1.00 51.84 81 ASP A CA 1
ATOM 643 C C . ASP A 1 81 ? -16.327 -14.020 22.942 1.00 51.84 81 ASP A C 1
ATOM 645 O O . ASP A 1 81 ? -17.264 -14.818 22.927 1.00 51.84 81 ASP A O 1
ATOM 649 N N . GLU A 1 82 ? -15.063 -14.438 23.074 1.00 47.44 82 GLU A N 1
ATOM 650 C CA . GLU A 1 82 ? -14.698 -15.754 23.606 1.00 47.44 82 GLU A CA 1
ATOM 651 C C . GLU A 1 82 ? -14.985 -15.738 25.111 1.00 47.44 82 GLU A C 1
ATOM 653 O O . GLU A 1 82 ? -14.092 -15.688 25.953 1.00 47.44 82 GLU A O 1
ATOM 658 N N . SER A 1 83 ? -16.273 -15.737 25.441 1.00 47.66 83 SER A N 1
ATOM 659 C CA . SER A 1 83 ? -16.799 -16.040 26.762 1.00 47.66 83 SER A CA 1
ATOM 660 C C . SER A 1 83 ? -17.390 -17.450 26.741 1.00 47.66 83 SER A C 1
ATOM 662 O O . SER A 1 83 ? -18.577 -17.642 26.479 1.00 47.66 83 SER A O 1
ATOM 664 N N . LEU A 1 84 ? -16.536 -18.437 27.042 1.00 35.94 84 LEU A N 1
ATOM 665 C CA . LEU A 1 84 ? -16.892 -19.711 27.679 1.00 35.94 84 LEU A CA 1
ATOM 666 C C . LEU A 1 84 ? -15.800 -20.112 28.675 1.00 35.94 84 LEU A C 1
ATOM 668 O O . LEU A 1 84 ? -14.622 -20.182 28.262 1.00 35.94 84 LEU A O 1
#

Radius of gyration: 17.44 Å; Cα contacts (8 Å, |Δi|>4): 31; chains: 1; bounding box: 34×42×44 Å

Secondary structure (DSSP, 8-state):
--HHHHHHHHHHHHHHHHHHHHHHHHHTT--HHHHHHHHHHHHHHHHHHHHHHHHHH--HHHHHHHHHHHHHHHTPPPPP----